Protein AF-A0A443RY50-F1 (afdb_monomer_lite)

Structure (mmCIF, N/CA/C/O backbone):
data_AF-A0A443RY50-F1
#
_entry.id   AF-A0A443RY50-F1
#
loop_
_atom_site.group_PDB
_atom_site.id
_atom_site.type_symbol
_atom_site.label_atom_id
_atom_site.label_alt_id
_atom_site.label_comp_id
_atom_site.label_asym_id
_atom_site.label_entity_id
_atom_site.label_seq_id
_atom_site.pdbx_PDB_ins_code
_atom_site.Cartn_x
_atom_site.Cartn_y
_atom_site.Cartn_z
_atom_site.occupancy
_atom_site.B_iso_or_equiv
_atom_site.auth_seq_id
_atom_site.auth_comp_id
_atom_site.auth_asym_id
_atom_site.auth_atom_id
_atom_site.pdbx_PDB_model_num
ATOM 1 N N . MET A 1 1 ? 7.662 -0.011 8.989 1.00 77.75 1 MET A N 1
ATOM 2 C CA . MET A 1 1 ? 7.193 1.230 8.334 1.00 77.75 1 MET A CA 1
ATOM 3 C C . MET A 1 1 ? 7.977 1.501 7.063 1.00 77.75 1 MET A C 1
ATOM 5 O O . MET A 1 1 ? 7.444 1.199 6.011 1.00 77.75 1 MET A O 1
ATOM 9 N N . PHE A 1 2 ? 9.244 1.923 7.130 1.00 84.25 2 PHE A N 1
ATOM 10 C CA . PHE A 1 2 ? 10.025 2.273 5.931 1.00 84.25 2 PHE A CA 1
ATOM 11 C C . PHE A 1 2 ? 10.058 1.180 4.844 1.00 84.25 2 PHE A C 1
ATOM 13 O O . PHE A 1 2 ? 9.676 1.448 3.710 1.00 84.25 2 PHE A O 1
ATOM 20 N N . GLY A 1 3 ? 10.415 -0.062 5.204 1.00 85.00 3 GLY A N 1
ATOM 21 C CA . GLY A 1 3 ? 10.441 -1.182 4.253 1.00 85.00 3 GLY A CA 1
ATOM 22 C C . GLY A 1 3 ? 9.087 -1.414 3.578 1.00 85.00 3 GLY A C 1
ATOM 23 O O . GLY A 1 3 ? 8.992 -1.359 2.361 1.00 85.00 3 GLY A O 1
ATOM 24 N N . GLY A 1 4 ? 8.014 -1.561 4.364 1.00 84.44 4 GLY A N 1
ATOM 25 C CA . GLY A 1 4 ? 6.673 -1.808 3.824 1.00 84.44 4 GLY A CA 1
ATOM 26 C C . GLY A 1 4 ? 6.145 -0.687 2.917 1.00 84.44 4 GLY A C 1
ATOM 27 O O . GLY A 1 4 ? 5.586 -0.968 1.858 1.00 84.44 4 GLY A O 1
ATOM 28 N N . THR A 1 5 ? 6.379 0.577 3.282 1.00 88.94 5 THR A N 1
ATOM 29 C CA . THR A 1 5 ? 5.917 1.736 2.501 1.00 88.94 5 THR A CA 1
ATOM 30 C C . THR A 1 5 ? 6.637 1.874 1.157 1.00 88.94 5 THR A C 1
ATOM 32 O O . THR A 1 5 ? 6.040 2.379 0.214 1.00 88.94 5 THR A O 1
ATOM 35 N N . ILE A 1 6 ? 7.885 1.406 1.039 1.00 91.75 6 ILE A N 1
ATOM 36 C CA . ILE A 1 6 ? 8.643 1.409 -0.225 1.00 91.75 6 ILE A CA 1
ATOM 37 C C . ILE A 1 6 ? 8.342 0.160 -1.055 1.00 91.75 6 ILE A C 1
ATOM 39 O O . ILE A 1 6 ? 8.203 0.247 -2.274 1.00 91.75 6 ILE A O 1
ATOM 43 N N . THR A 1 7 ? 8.196 -0.999 -0.407 1.00 89.81 7 THR A N 1
ATOM 44 C CA . THR A 1 7 ? 7.886 -2.262 -1.088 1.00 89.81 7 THR A CA 1
ATOM 45 C C . THR A 1 7 ? 6.554 -2.197 -1.832 1.00 89.81 7 THR A C 1
ATOM 47 O O . THR A 1 7 ? 6.455 -2.751 -2.921 1.00 89.81 7 THR A O 1
ATOM 50 N N . TYR A 1 8 ? 5.548 -1.499 -1.298 1.00 90.69 8 TYR A N 1
ATOM 51 C CA . TYR A 1 8 ? 4.235 -1.380 -1.938 1.00 90.69 8 TYR A CA 1
ATOM 52 C C . TYR A 1 8 ? 4.293 -0.754 -3.353 1.00 90.69 8 TYR A C 1
ATOM 54 O O . TYR A 1 8 ? 3.940 -1.444 -4.313 1.00 90.69 8 TYR A O 1
ATOM 62 N N . PRO A 1 9 ? 4.751 0.505 -3.543 1.00 90.00 9 PRO A N 1
ATOM 63 C CA . PRO A 1 9 ? 4.856 1.110 -4.871 1.00 90.00 9 PRO A CA 1
ATOM 64 C C . PRO A 1 9 ? 5.899 0.411 -5.749 1.00 90.00 9 PRO A C 1
ATOM 66 O O . PRO A 1 9 ? 5.714 0.353 -6.961 1.00 90.00 9 PRO A O 1
ATOM 69 N N . TYR A 1 10 ? 6.955 -0.168 -5.165 1.00 89.94 10 TYR A N 1
ATOM 70 C CA . TYR A 1 10 ? 7.928 -0.966 -5.913 1.00 89.94 10 TYR A CA 1
ATOM 71 C C . TYR A 1 10 ? 7.263 -2.186 -6.566 1.00 89.94 10 TYR A C 1
ATOM 73 O O . TYR A 1 10 ? 7.352 -2.362 -7.782 1.00 89.94 10 TYR A O 1
ATOM 81 N N . LEU A 1 11 ? 6.522 -2.977 -5.786 1.00 89.06 11 LEU A N 1
ATOM 82 C CA . LEU A 1 11 ? 5.844 -4.164 -6.294 1.00 89.06 11 LEU A CA 1
ATOM 83 C C . LEU A 1 11 ? 4.749 -3.806 -7.310 1.00 89.06 11 LEU A C 1
ATOM 85 O O . LEU A 1 11 ? 4.604 -4.477 -8.331 1.00 89.06 11 LEU A O 1
ATOM 89 N N . LEU A 1 12 ? 4.024 -2.710 -7.072 1.00 88.19 12 LEU A N 1
ATOM 90 C CA . LEU A 1 12 ? 3.007 -2.221 -8.000 1.00 88.19 12 LEU A CA 1
ATOM 91 C C . LEU A 1 12 ? 3.615 -1.743 -9.330 1.00 88.19 12 LEU A C 1
ATOM 93 O O . LEU A 1 12 ? 3.095 -2.070 -10.395 1.00 88.19 12 LEU A O 1
ATOM 97 N N . SER A 1 13 ? 4.744 -1.027 -9.282 1.00 87.31 13 SER A N 1
ATOM 98 C CA . SER A 1 13 ? 5.420 -0.504 -10.478 1.00 87.31 13 SER A CA 1
ATOM 99 C C . SER A 1 13 ? 5.867 -1.611 -11.440 1.00 87.31 13 SER A C 1
ATOM 101 O O . SER A 1 13 ? 5.700 -1.470 -12.651 1.00 87.31 13 SER A O 1
ATOM 103 N N . SER A 1 14 ? 6.314 -2.755 -10.904 1.00 82.81 14 SER A N 1
ATOM 104 C CA . SER A 1 14 ? 6.711 -3.926 -11.697 1.00 82.81 14 SER A CA 1
ATOM 105 C C . SER A 1 14 ? 5.549 -4.516 -12.512 1.00 82.81 14 SER A C 1
ATOM 107 O O . SER A 1 14 ? 5.752 -5.016 -13.616 1.00 82.81 14 SER A O 1
ATOM 109 N N . LYS A 1 15 ? 4.311 -4.408 -12.015 1.00 83.81 15 LYS A N 1
ATOM 110 C CA . LYS A 1 15 ? 3.105 -4.923 -12.690 1.00 83.81 15 LYS A CA 1
ATOM 111 C C . LYS A 1 15 ? 2.420 -3.894 -13.592 1.00 83.81 15 LYS A C 1
ATOM 113 O O . LYS A 1 15 ? 1.572 -4.257 -14.402 1.00 83.81 15 LYS A O 1
ATOM 118 N N . MET A 1 16 ? 2.792 -2.620 -13.485 1.00 80.50 16 MET A N 1
ATOM 119 C CA . MET A 1 16 ? 2.267 -1.525 -14.310 1.00 80.50 16 MET A CA 1
ATOM 120 C C . MET A 1 16 ? 3.126 -1.212 -15.545 1.00 80.50 16 MET A C 1
ATOM 122 O O . MET A 1 16 ? 2.866 -0.225 -16.223 1.00 80.50 16 MET A O 1
ATOM 126 N N . CYS A 1 17 ? 4.106 -2.064 -15.859 1.00 78.88 17 CYS A N 1
ATOM 127 C CA . CYS A 1 17 ? 5.063 -1.900 -16.962 1.00 78.88 17 C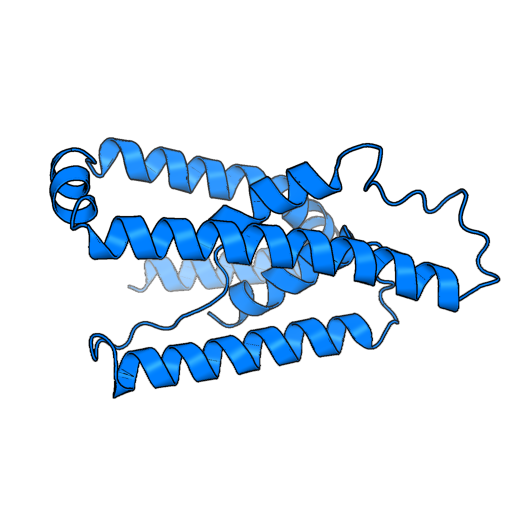YS A CA 1
ATOM 128 C C . CYS A 1 17 ? 5.934 -0.638 -16.857 1.00 78.88 17 CYS A C 1
ATOM 130 O O . CYS A 1 17 ? 6.356 -0.097 -17.875 1.00 78.88 17 CYS A O 1
ATOM 132 N N . ILE A 1 18 ? 6.208 -0.160 -15.641 1.00 80.81 18 ILE A N 1
ATOM 133 C CA . ILE A 1 18 ? 7.146 0.947 -15.446 1.00 80.81 18 ILE A CA 1
ATOM 134 C C . ILE A 1 18 ? 8.563 0.376 -15.533 1.00 80.81 18 ILE A C 1
ATOM 136 O O . ILE A 1 18 ? 8.923 -0.526 -14.774 1.00 80.81 18 ILE A O 1
ATOM 140 N N . THR A 1 19 ? 9.358 0.886 -16.469 1.00 74.81 19 THR A N 1
ATOM 141 C CA . THR A 1 19 ? 10.748 0.468 -16.677 1.00 74.81 19 THR A CA 1
ATOM 142 C C . THR A 1 19 ? 11.611 0.842 -15.469 1.00 74.81 19 THR A C 1
ATOM 144 O O . THR A 1 19 ? 11.385 1.868 -14.829 1.00 74.81 19 THR A O 1
ATOM 147 N N . GLU A 1 20 ? 12.629 0.036 -15.148 1.00 69.88 20 GLU A N 1
ATOM 148 C CA . GLU A 1 20 ? 13.489 0.271 -13.972 1.00 69.88 20 GLU A CA 1
ATOM 149 C C . GLU A 1 20 ? 14.248 1.609 -14.010 1.00 69.88 20 GLU A C 1
ATOM 151 O O . GLU A 1 20 ? 14.557 2.165 -12.953 1.00 69.88 20 GLU A O 1
ATOM 156 N N . GLU A 1 21 ? 14.516 2.115 -15.215 1.00 72.38 21 GLU A N 1
ATOM 157 C CA . GLU A 1 21 ? 15.233 3.367 -15.478 1.00 72.38 21 GLU A CA 1
ATOM 158 C C . GLU A 1 21 ? 14.315 4.601 -15.489 1.00 72.38 21 GLU A C 1
ATOM 160 O O . GLU A 1 21 ? 14.800 5.731 -15.536 1.00 72.38 21 GLU A O 1
ATOM 165 N N . ASP A 1 22 ? 12.992 4.412 -15.429 1.00 78.69 22 ASP A N 1
ATOM 166 C CA . ASP A 1 22 ? 12.044 5.519 -15.508 1.00 78.69 22 ASP A CA 1
ATOM 167 C C . ASP A 1 22 ? 12.007 6.301 -14.174 1.00 78.69 22 ASP A C 1
ATOM 169 O O . ASP A 1 22 ? 11.750 5.714 -13.108 1.00 78.69 22 ASP A O 1
ATOM 173 N N . PRO A 1 23 ? 12.208 7.637 -14.186 1.00 83.62 23 PRO A N 1
ATOM 174 C CA . PRO A 1 23 ? 12.074 8.466 -12.987 1.00 83.62 23 PRO A CA 1
ATOM 175 C C . PRO A 1 23 ? 10.684 8.371 -12.326 1.00 83.62 23 PRO A C 1
ATOM 177 O O . PRO A 1 23 ? 10.558 8.663 -11.132 1.00 83.62 23 PRO A O 1
ATOM 180 N N . ALA A 1 24 ? 9.647 7.916 -13.042 1.00 84.44 24 ALA A N 1
ATOM 181 C CA . ALA A 1 24 ? 8.296 7.707 -12.519 1.00 84.44 24 ALA A CA 1
ATOM 182 C C . ALA A 1 24 ? 8.257 6.822 -11.260 1.00 84.44 24 ALA A C 1
ATOM 184 O O . ALA A 1 24 ? 7.521 7.125 -10.316 1.00 84.44 24 ALA A O 1
ATOM 185 N N . ARG A 1 25 ? 9.089 5.771 -11.181 1.00 85.25 25 ARG A N 1
ATOM 186 C CA . ARG A 1 25 ? 9.140 4.890 -9.998 1.00 85.25 25 ARG A CA 1
ATOM 187 C C . ARG A 1 25 ? 9.587 5.648 -8.746 1.00 85.25 25 ARG A C 1
ATOM 189 O O . ARG A 1 25 ? 9.015 5.465 -7.669 1.00 85.25 25 ARG A O 1
ATOM 196 N N . GLY A 1 26 ? 10.574 6.532 -8.894 1.00 89.19 26 GLY A N 1
ATOM 197 C CA . GLY A 1 26 ? 11.063 7.389 -7.814 1.00 89.19 26 GLY A CA 1
ATOM 198 C C . GLY A 1 26 ? 9.992 8.361 -7.322 1.00 89.19 26 GLY A C 1
ATOM 199 O O . GLY A 1 26 ? 9.792 8.497 -6.114 1.00 89.19 26 GLY A O 1
ATOM 200 N N . TYR A 1 27 ? 9.236 8.966 -8.245 1.00 90.38 27 TYR A N 1
ATOM 201 C CA . TYR A 1 27 ? 8.112 9.835 -7.894 1.00 90.38 27 TYR A CA 1
ATOM 202 C C . TYR A 1 27 ? 7.006 9.089 -7.133 1.00 90.38 27 TYR A C 1
ATOM 204 O O . TYR A 1 27 ? 6.489 9.622 -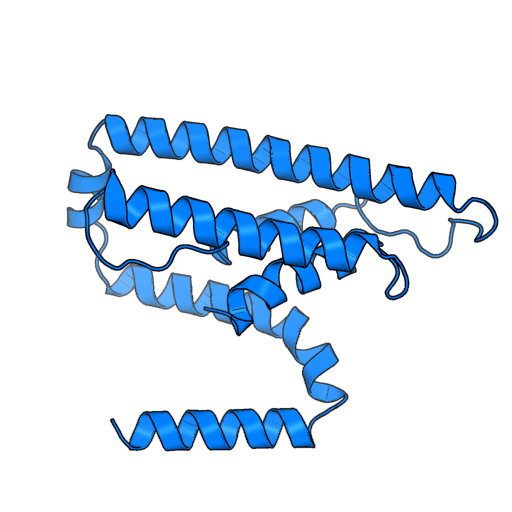6.151 1.00 90.38 27 TYR A O 1
ATOM 212 N N . LEU A 1 28 ? 6.671 7.848 -7.506 1.00 89.94 28 LEU A N 1
ATOM 213 C CA . LEU A 1 28 ? 5.678 7.036 -6.782 1.00 89.94 28 LEU A CA 1
ATOM 214 C C . LEU A 1 28 ? 6.118 6.710 -5.348 1.00 89.94 28 LEU A C 1
ATOM 216 O O . LEU A 1 28 ? 5.325 6.812 -4.410 1.00 89.94 28 LEU A O 1
ATOM 220 N N . ILE A 1 29 ? 7.391 6.360 -5.151 1.00 91.88 29 ILE A N 1
ATOM 221 C CA . ILE A 1 29 ? 7.938 6.094 -3.813 1.00 91.88 29 ILE A CA 1
ATOM 222 C C . ILE A 1 29 ? 7.930 7.377 -2.969 1.00 91.88 29 ILE A C 1
ATOM 224 O O . ILE A 1 29 ? 7.447 7.369 -1.835 1.00 91.88 29 ILE A O 1
ATOM 228 N N . ALA A 1 30 ? 8.414 8.490 -3.529 1.00 92.94 30 ALA A N 1
ATOM 229 C CA . ALA A 1 30 ? 8.478 9.774 -2.837 1.00 92.94 30 ALA A CA 1
ATOM 230 C C . ALA A 1 30 ? 7.086 10.289 -2.443 1.00 92.94 30 ALA A C 1
ATOM 232 O O . ALA A 1 30 ? 6.878 10.700 -1.302 1.00 92.94 30 ALA A O 1
ATOM 233 N N . THR A 1 31 ? 6.112 10.214 -3.353 1.00 93.00 31 THR A N 1
ATOM 234 C CA . THR A 1 31 ? 4.724 10.628 -3.085 1.00 93.00 31 THR A CA 1
ATOM 235 C C . THR A 1 31 ? 4.049 9.743 -2.043 1.00 93.00 31 THR A C 1
ATOM 237 O O . THR A 1 31 ? 3.366 10.267 -1.166 1.00 93.00 31 THR A O 1
ATOM 240 N N . THR A 1 32 ? 4.287 8.427 -2.065 1.00 92.75 32 THR A N 1
ATOM 241 C CA . THR A 1 32 ? 3.750 7.502 -1.054 1.00 92.75 32 THR A CA 1
ATOM 242 C C . THR A 1 32 ? 4.305 7.817 0.338 1.00 92.75 32 THR A C 1
ATOM 244 O O . THR A 1 32 ? 3.541 7.891 1.300 1.00 92.75 32 THR A O 1
ATOM 247 N N . LEU A 1 33 ? 5.617 8.059 0.456 1.00 92.88 33 LEU A N 1
ATOM 248 C CA . LEU A 1 33 ? 6.252 8.450 1.721 1.00 92.88 33 LEU A CA 1
ATOM 249 C C . LEU A 1 33 ? 5.751 9.811 2.216 1.00 92.88 33 LEU A C 1
ATOM 251 O O . LEU A 1 33 ? 5.435 9.963 3.395 1.00 92.88 33 LEU A O 1
ATOM 255 N N . PHE A 1 34 ? 5.642 10.787 1.316 1.00 94.06 34 PHE A N 1
ATOM 256 C CA . PHE A 1 34 ? 5.153 12.121 1.644 1.00 94.06 34 PHE A CA 1
ATOM 257 C C . PHE A 1 34 ? 3.693 12.094 2.116 1.00 94.06 34 PHE A C 1
ATOM 259 O O . PHE A 1 34 ? 3.367 12.657 3.160 1.00 94.06 34 PHE A O 1
ATOM 266 N N . CYS A 1 35 ? 2.826 11.372 1.401 1.00 93.31 35 CYS A N 1
ATOM 267 C CA . CYS A 1 35 ? 1.422 11.207 1.764 1.00 93.31 35 CYS A CA 1
ATOM 268 C C . CYS A 1 35 ? 1.270 10.478 3.109 1.00 93.31 35 CYS A C 1
ATOM 270 O O . CYS A 1 35 ? 0.558 10.967 3.978 1.00 93.31 35 CYS A O 1
ATOM 272 N N . SER A 1 36 ? 2.009 9.385 3.330 1.00 92.62 36 SER A N 1
ATOM 273 C CA . SER A 1 36 ? 2.059 8.656 4.610 1.00 92.62 36 SER A CA 1
ATOM 274 C C . SER A 1 36 ? 2.498 9.545 5.786 1.00 92.62 36 SER A C 1
ATOM 276 O O . SER A 1 36 ? 1.943 9.450 6.885 1.00 92.62 36 SER A O 1
ATOM 278 N N . GLY A 1 37 ? 3.452 10.453 5.560 1.00 92.38 37 GLY A N 1
ATOM 279 C CA . GLY A 1 37 ? 3.865 11.448 6.550 1.00 92.38 37 GLY A CA 1
ATOM 280 C C . GLY A 1 37 ? 2.753 12.446 6.878 1.00 92.38 37 GLY A C 1
ATOM 281 O O . GLY A 1 37 ? 2.465 12.678 8.053 1.00 92.38 37 GLY A O 1
ATOM 282 N N . ILE A 1 38 ? 2.083 12.988 5.855 1.00 94.12 38 ILE A N 1
ATOM 283 C CA . ILE A 1 38 ? 0.957 13.916 6.028 1.00 94.12 38 ILE A CA 1
ATOM 284 C C . ILE A 1 38 ? -0.200 13.240 6.763 1.00 94.12 38 ILE A C 1
ATOM 286 O O . ILE A 1 38 ? -0.731 13.811 7.714 1.00 94.12 38 ILE A O 1
ATOM 290 N N . THR A 1 39 ? -0.591 12.028 6.369 1.00 91.81 39 THR A N 1
ATOM 291 C CA . THR A 1 39 ? -1.717 11.338 7.005 1.00 91.81 39 THR A CA 1
ATOM 292 C C . THR A 1 39 ? -1.405 10.973 8.451 1.00 91.81 39 THR A C 1
ATOM 294 O O . THR A 1 39 ? -2.246 11.176 9.322 1.00 91.81 39 THR A O 1
ATOM 297 N N . THR A 1 40 ? -0.175 10.550 8.752 1.00 93.19 40 THR A N 1
ATOM 298 C CA . THR A 1 40 ? 0.277 10.325 10.135 1.00 93.19 40 THR A CA 1
ATOM 299 C C . THR A 1 40 ? 0.267 11.624 10.948 1.00 93.19 40 THR A C 1
ATOM 301 O O . THR A 1 40 ? -0.183 11.640 12.097 1.00 93.19 40 THR A O 1
ATOM 304 N N . PHE A 1 41 ? 0.706 12.741 10.361 1.00 92.81 41 PHE A N 1
ATOM 305 C CA . PHE A 1 41 ? 0.656 14.051 11.010 1.00 92.81 41 PHE A CA 1
ATOM 306 C C . PHE A 1 41 ? -0.786 14.482 11.312 1.00 92.81 41 PHE A C 1
ATOM 308 O O . PHE A 1 41 ? -1.093 14.885 12.432 1.00 92.81 41 PHE A O 1
ATOM 315 N N . ILE A 1 42 ? -1.704 14.330 10.356 1.00 92.56 42 ILE A N 1
ATOM 316 C CA . ILE A 1 42 ? -3.132 14.624 10.549 1.00 92.56 42 ILE A CA 1
ATOM 317 C C . ILE A 1 42 ? -3.742 13.693 11.612 1.00 92.56 42 ILE A C 1
ATOM 319 O O . ILE A 1 42 ? -4.459 14.156 12.500 1.00 92.56 42 ILE A O 1
ATOM 323 N N . GLN A 1 43 ? -3.415 12.398 11.584 1.00 91.25 43 GLN A N 1
ATOM 324 C CA . GLN A 1 43 ? -3.920 11.398 12.530 1.00 91.25 43 GLN A CA 1
ATOM 325 C C . GLN A 1 43 ? -3.498 11.694 13.976 1.00 91.25 43 GLN A C 1
ATOM 327 O O . GLN A 1 43 ? -4.278 11.494 14.912 1.00 91.25 43 GLN A O 1
ATOM 332 N N . THR A 1 44 ? -2.270 12.178 14.159 1.00 92.06 44 THR A N 1
ATOM 333 C CA . THR A 1 44 ? -1.710 12.513 15.476 1.00 92.06 44 THR A CA 1
ATOM 334 C C . THR A 1 44 ? -2.163 13.882 15.990 1.00 92.06 44 THR A C 1
ATOM 336 O O . THR A 1 44 ? -2.281 14.052 17.202 1.00 92.06 44 THR A O 1
ATOM 339 N N . THR A 1 45 ? -2.472 14.839 15.107 1.00 91.06 45 THR A N 1
ATOM 340 C CA . THR A 1 45 ? -2.916 16.196 15.486 1.00 91.06 45 THR A CA 1
ATOM 341 C C . THR A 1 45 ? -4.438 16.320 15.643 1.00 91.06 45 THR A C 1
ATOM 343 O O . THR A 1 45 ? -4.917 16.702 16.715 1.00 91.06 45 THR A O 1
ATOM 346 N N . PHE A 1 46 ? -5.199 15.984 14.597 1.00 89.94 46 PHE A N 1
ATOM 347 C CA . PHE A 1 46 ? -6.662 16.132 14.528 1.00 89.94 46 PHE A CA 1
ATOM 348 C C . PHE A 1 46 ? -7.429 14.817 14.694 1.00 89.94 46 PHE A C 1
ATOM 350 O O . PHE A 1 46 ? -8.616 14.847 15.009 1.00 89.94 46 PHE A O 1
ATOM 357 N N . GLY A 1 47 ? -6.776 13.678 14.463 1.00 87.75 47 GLY A N 1
ATOM 358 C CA . GLY A 1 47 ? -7.387 12.358 14.594 1.00 87.75 47 GLY A CA 1
ATOM 359 C C . GLY A 1 47 ? -7.496 11.883 16.044 1.00 87.75 47 GLY A C 1
ATOM 360 O O . GLY A 1 47 ? -7.727 12.646 16.980 1.00 87.75 47 GLY A O 1
ATOM 361 N N . VAL A 1 48 ? -7.289 10.583 16.248 1.00 83.94 48 VAL A N 1
ATOM 362 C CA . VAL A 1 48 ? -7.469 9.922 17.555 1.00 83.94 48 VAL A CA 1
ATOM 363 C C . VAL A 1 48 ? -6.330 10.259 18.540 1.00 83.94 48 VAL A C 1
ATOM 365 O O . VAL A 1 48 ? -6.330 9.782 19.668 1.00 83.94 48 VAL A O 1
ATOM 368 N N . ARG A 1 49 ? -5.341 11.076 18.133 1.00 86.44 49 ARG A N 1
ATOM 369 C CA . ARG A 1 49 ? -4.158 11.471 18.931 1.00 86.44 49 ARG A CA 1
ATOM 370 C C . ARG A 1 49 ? -3.327 10.299 19.462 1.00 86.44 49 ARG A C 1
ATOM 372 O O . ARG A 1 49 ? -2.489 10.476 20.343 1.00 86.44 49 ARG A O 1
ATOM 379 N N . LEU A 1 50 ? -3.531 9.104 18.912 1.00 86.56 50 LEU A N 1
ATOM 380 C CA . LEU A 1 50 ? -2.682 7.950 19.169 1.00 86.56 50 LEU A CA 1
ATOM 381 C C . LEU A 1 50 ? -1.496 7.965 18.194 1.00 86.56 50 LEU A C 1
ATOM 383 O O . LEU A 1 50 ? -1.684 8.297 17.019 1.00 86.56 50 LEU A O 1
ATOM 387 N N . PRO A 1 51 ? -0.290 7.573 18.645 1.00 82.06 51 PRO A N 1
ATOM 388 C CA . PRO A 1 51 ? 0.899 7.477 17.804 1.00 82.06 51 PRO A CA 1
ATOM 389 C C . PRO A 1 51 ? 0.810 6.249 16.881 1.00 82.06 51 PRO A C 1
ATOM 391 O O . PRO A 1 51 ? 1.483 5.242 17.084 1.00 82.06 51 PRO A O 1
ATOM 394 N N . ILE A 1 52 ? -0.058 6.321 15.870 1.00 88.56 52 ILE A N 1
ATOM 395 C CA . ILE A 1 52 ? -0.236 5.286 14.847 1.00 88.56 52 ILE A CA 1
ATOM 396 C C . ILE A 1 52 ? 0.444 5.765 13.572 1.00 88.56 52 ILE A C 1
ATOM 398 O O . ILE A 1 52 ? 0.030 6.760 12.980 1.00 88.56 52 ILE A O 1
ATOM 402 N N . ILE A 1 53 ? 1.475 5.042 13.140 1.00 87.31 53 ILE A N 1
ATOM 403 C CA . ILE A 1 53 ? 2.162 5.339 11.885 1.00 87.31 53 ILE A CA 1
ATOM 404 C C . ILE A 1 53 ? 1.323 4.776 10.738 1.00 87.31 53 ILE A C 1
ATOM 406 O O . ILE A 1 53 ? 1.111 3.564 10.661 1.00 87.31 53 ILE A O 1
ATOM 410 N N . GLN A 1 54 ? 0.831 5.655 9.867 1.00 90.00 54 GLN A N 1
ATOM 411 C CA . GLN A 1 54 ? 0.018 5.269 8.720 1.00 90.00 54 GLN A CA 1
ATOM 412 C C . GLN A 1 54 ? 0.883 4.995 7.496 1.00 90.00 54 GLN A C 1
ATOM 414 O O . GLN A 1 54 ? 1.887 5.660 7.261 1.00 90.00 54 GLN A O 1
ATOM 419 N N . GLY A 1 55 ? 0.466 4.032 6.683 1.00 90.19 55 GLY A N 1
ATOM 420 C CA . GLY A 1 55 ? 1.121 3.670 5.433 1.00 90.19 55 GLY A CA 1
ATOM 421 C C . GLY A 1 55 ? 0.162 2.919 4.510 1.00 90.19 55 GLY A C 1
ATOM 422 O O . GLY A 1 55 ? -0.986 2.675 4.889 1.00 90.19 55 GLY A O 1
ATOM 423 N N . PRO A 1 56 ? 0.609 2.555 3.300 1.00 90.88 56 PRO A N 1
ATOM 424 C CA . PRO A 1 56 ? -0.203 1.788 2.366 1.00 90.88 56 PRO A CA 1
ATOM 425 C C . PRO A 1 56 ? -0.523 0.395 2.930 1.00 90.88 56 PRO A C 1
ATOM 427 O O . PRO A 1 56 ? 0.324 -0.248 3.553 1.00 90.88 56 PRO A O 1
ATOM 430 N N .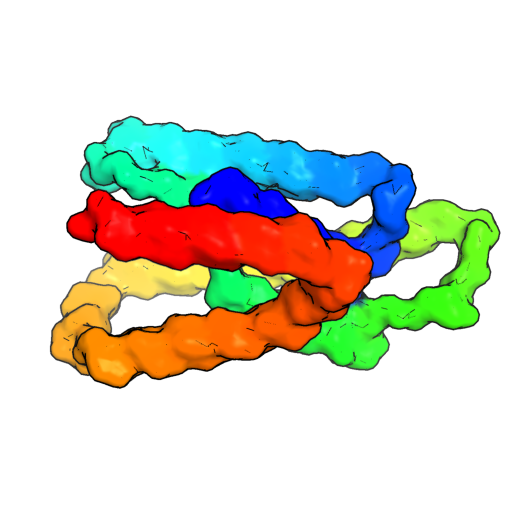 SER A 1 57 ? -1.751 -0.080 2.706 1.00 90.81 57 SER A N 1
ATOM 431 C CA . SER A 1 57 ? -2.218 -1.376 3.209 1.00 90.81 57 SER A CA 1
ATOM 432 C C . SER A 1 57 ? -1.996 -2.490 2.189 1.00 90.81 57 SER A C 1
ATOM 434 O O . SER A 1 57 ? -2.575 -2.476 1.103 1.00 90.81 57 SER A O 1
ATOM 436 N N . PHE A 1 58 ? -1.231 -3.516 2.569 1.00 89.25 58 PHE A N 1
ATOM 437 C CA . PHE A 1 58 ? -1.016 -4.711 1.742 1.00 89.25 58 PHE A CA 1
ATOM 438 C C . PHE A 1 58 ? -2.297 -5.510 1.462 1.00 89.25 58 PHE A C 1
ATOM 440 O O . PHE A 1 58 ? -2.331 -6.273 0.500 1.00 89.25 58 PHE A O 1
ATOM 447 N N . ALA A 1 59 ? -3.366 -5.306 2.239 1.00 89.94 59 ALA A N 1
ATOM 448 C CA . ALA A 1 59 ? -4.655 -5.947 1.985 1.00 89.94 59 ALA A CA 1
ATOM 449 C C . ALA A 1 59 ? -5.271 -5.511 0.644 1.00 89.94 59 ALA A C 1
ATOM 451 O O . ALA A 1 59 ? -5.905 -6.322 -0.024 1.00 89.94 59 ALA A O 1
ATOM 452 N N . PHE A 1 60 ? -5.036 -4.264 0.213 1.00 89.94 60 PHE A N 1
ATOM 453 C CA . PHE A 1 60 ? -5.482 -3.767 -1.094 1.00 89.94 60 PHE A CA 1
ATOM 454 C C . PHE A 1 60 ? -4.506 -4.093 -2.229 1.00 89.94 60 PHE A C 1
ATOM 456 O O . PHE A 1 60 ? -4.859 -3.976 -3.404 1.00 89.94 60 PHE A O 1
ATOM 463 N N . LEU A 1 61 ? -3.295 -4.553 -1.908 1.00 90.50 61 LEU A N 1
ATOM 464 C CA . LEU A 1 61 ? -2.311 -4.909 -2.922 1.00 90.50 61 LEU A CA 1
ATOM 465 C C . LEU A 1 61 ? -2.750 -6.153 -3.700 1.00 90.50 61 LEU A C 1
ATOM 467 O O . LEU A 1 61 ? -2.721 -6.140 -4.922 1.00 90.50 61 LEU A O 1
ATOM 471 N N . ILE A 1 62 ? -3.221 -7.196 -3.012 1.00 89.88 62 ILE A N 1
ATOM 472 C CA . ILE A 1 62 ? -3.686 -8.447 -3.636 1.00 89.88 62 ILE A CA 1
ATOM 473 C C . ILE A 1 62 ? -4.810 -8.211 -4.660 1.00 89.88 62 ILE A C 1
ATOM 475 O O . ILE A 1 62 ? -4.651 -8.641 -5.805 1.00 89.88 62 ILE A O 1
ATOM 479 N N . PRO A 1 63 ? -5.925 -7.524 -4.326 1.00 89.62 63 PRO A N 1
ATOM 480 C CA . PRO A 1 63 ? -6.968 -7.256 -5.309 1.00 89.62 63 PRO A CA 1
ATOM 481 C C . PRO A 1 63 ? -6.451 -6.385 -6.461 1.00 89.62 63 PRO A C 1
ATOM 483 O O . PRO A 1 63 ? -6.785 -6.653 -7.613 1.00 89.62 63 PRO A O 1
ATOM 486 N N . THR A 1 64 ? -5.558 -5.428 -6.197 1.00 90.62 64 THR A N 1
ATOM 487 C CA . THR A 1 64 ? -4.927 -4.624 -7.257 1.00 90.62 64 THR A CA 1
ATOM 488 C C . THR A 1 64 ? -4.073 -5.483 -8.198 1.00 90.62 64 THR A C 1
ATOM 490 O O . THR A 1 64 ? -4.166 -5.348 -9.415 1.00 90.62 64 THR A O 1
ATOM 493 N N . LEU A 1 65 ? -3.278 -6.414 -7.663 1.00 89.38 65 LEU A N 1
ATOM 494 C CA . LEU A 1 65 ? -2.514 -7.371 -8.467 1.00 89.38 65 LEU A CA 1
ATOM 495 C C . LEU A 1 65 ? -3.432 -8.270 -9.296 1.00 89.38 65 LEU A C 1
ATOM 497 O O . LEU A 1 65 ? -3.131 -8.557 -10.451 1.00 89.38 65 LEU A O 1
ATOM 501 N N . SER A 1 66 ? -4.556 -8.709 -8.726 1.00 89.56 66 SER A N 1
ATOM 502 C CA . SER A 1 66 ? -5.532 -9.516 -9.458 1.00 89.56 66 SER A CA 1
ATOM 503 C C . SER A 1 66 ? -6.168 -8.739 -10.616 1.00 89.56 66 SER A C 1
ATOM 505 O O . SER A 1 66 ? -6.297 -9.292 -11.704 1.00 89.56 66 SER A O 1
ATOM 507 N N . LEU A 1 67 ? -6.452 -7.445 -10.423 1.00 89.81 67 LEU A N 1
ATOM 508 C CA . LEU A 1 67 ? -6.959 -6.551 -11.464 1.00 89.81 67 LEU A CA 1
ATOM 509 C C . LEU A 1 67 ? -5.940 -6.373 -12.599 1.00 89.81 67 LEU A C 1
ATOM 511 O O . LEU A 1 67 ? -6.293 -6.485 -13.768 1.00 89.81 67 LEU A O 1
ATOM 515 N N . LEU A 1 68 ? -4.665 -6.161 -12.264 1.00 87.19 68 LEU A N 1
ATOM 516 C CA . LEU A 1 68 ? -3.587 -5.983 -13.246 1.00 87.19 68 LEU A CA 1
ATOM 517 C C . LEU A 1 68 ? -3.204 -7.275 -13.987 1.00 87.19 68 LEU A C 1
ATOM 519 O O . LEU A 1 68 ? -2.558 -7.219 -15.031 1.00 87.19 68 LEU A O 1
ATOM 523 N N . ASN A 1 69 ? -3.598 -8.440 -13.470 1.00 86.19 69 ASN A N 1
ATOM 524 C CA . ASN A 1 69 ? -3.385 -9.729 -14.128 1.00 86.19 69 ASN A CA 1
ATOM 525 C C . ASN A 1 69 ? -4.469 -10.075 -15.166 1.00 86.19 69 ASN A C 1
ATOM 527 O O . ASN A 1 69 ? -4.327 -11.084 -15.863 1.00 86.19 69 ASN A O 1
ATOM 531 N N . LEU A 1 70 ? -5.537 -9.276 -15.300 1.00 86.44 70 LEU A N 1
ATOM 532 C CA . LEU A 1 70 ? -6.521 -9.470 -16.368 1.00 86.44 70 LEU A CA 1
ATOM 533 C C . LEU A 1 70 ? -5.873 -9.270 -17.750 1.00 86.44 70 LEU A C 1
ATOM 535 O O . LEU A 1 70 ? -4.993 -8.423 -17.895 1.00 86.44 70 LEU A O 1
ATOM 539 N N . PRO A 1 71 ? -6.323 -9.999 -18.789 1.00 77.69 71 PRO A N 1
ATOM 540 C CA . PRO A 1 71 ? -5.728 -9.932 -20.127 1.00 77.69 71 PRO A CA 1
ATOM 541 C C . PRO A 1 71 ? -5.780 -8.528 -20.747 1.00 77.69 71 PRO A C 1
ATOM 543 O O . PRO A 1 71 ? -4.886 -8.176 -21.505 1.00 77.69 71 PRO A O 1
ATOM 546 N N . GLU A 1 72 ? -6.775 -7.717 -20.383 1.00 75.44 72 GLU A N 1
ATOM 547 C CA . GLU A 1 72 ? -6.914 -6.317 -20.811 1.00 75.44 72 GLU A CA 1
ATOM 548 C C . GLU A 1 72 ? -5.847 -5.393 -20.196 1.00 75.44 72 GLU A C 1
ATOM 550 O O . GLU A 1 72 ? -5.401 -4.434 -20.821 1.00 75.44 72 GLU A O 1
ATOM 555 N N . TRP A 1 73 ? -5.390 -5.713 -18.982 1.00 73.06 73 TRP A N 1
ATOM 556 C CA . TRP A 1 73 ? -4.449 -4.903 -18.204 1.00 73.06 73 TRP A CA 1
ATOM 557 C C . TRP A 1 73 ? -3.059 -5.528 -18.103 1.00 73.06 73 TRP A C 1
ATOM 559 O O . TRP A 1 73 ? -2.182 -4.969 -17.446 1.00 73.06 73 TRP A O 1
ATOM 569 N N . LYS A 1 74 ? -2.823 -6.670 -18.754 1.00 73.62 74 LYS A N 1
ATOM 570 C CA . LYS A 1 74 ? -1.530 -7.348 -18.728 1.00 73.62 74 LYS A CA 1
ATOM 571 C C . LYS A 1 74 ? -0.490 -6.527 -19.491 1.00 73.62 74 LYS A C 1
ATOM 573 O O . LYS A 1 74 ? -0.774 -5.899 -20.508 1.00 73.62 74 LYS A O 1
ATOM 578 N N . CYS A 1 75 ? 0.739 -6.484 -18.984 1.00 70.94 75 CYS A N 1
ATOM 579 C CA . CYS A 1 75 ? 1.868 -5.952 -19.745 1.00 70.94 75 CYS A CA 1
ATOM 580 C C . CYS A 1 75 ? 2.199 -6.908 -20.892 1.00 70.94 75 CYS A C 1
ATOM 582 O O . CYS A 1 75 ? 2.785 -7.962 -20.644 1.00 70.94 75 CYS A O 1
ATOM 584 N N . ASP A 1 76 ? 1.847 -6.554 -22.126 1.00 63.84 76 ASP A N 1
ATOM 585 C CA . ASP A 1 76 ? 2.374 -7.244 -23.300 1.00 63.84 76 ASP A CA 1
ATOM 586 C C . ASP A 1 76 ? 3.657 -6.542 -23.759 1.00 63.84 76 ASP A C 1
ATOM 588 O O . ASP A 1 76 ? 3.654 -5.655 -24.609 1.00 63.84 76 ASP A O 1
ATOM 592 N N . LEU A 1 77 ? 4.771 -6.900 -23.116 1.00 60.03 77 LEU A N 1
ATOM 593 C CA . LEU A 1 77 ? 6.098 -6.358 -23.430 1.00 60.03 77 LEU A CA 1
ATOM 594 C C . LEU A 1 77 ? 6.582 -6.763 -24.834 1.00 60.03 77 LEU A C 1
ATOM 596 O O . LEU A 1 77 ? 7.559 -6.201 -25.315 1.00 60.03 77 LEU A O 1
ATOM 600 N N . GLN A 1 78 ? 5.926 -7.733 -25.480 1.00 53.28 78 GLN A N 1
ATOM 601 C CA . GLN A 1 78 ? 6.374 -8.316 -26.744 1.00 53.28 78 GLN A CA 1
ATOM 602 C C . GLN A 1 78 ? 5.775 -7.624 -27.982 1.00 53.28 78 GLN A C 1
ATOM 604 O O . GLN A 1 78 ? 6.397 -7.653 -29.040 1.00 53.28 78 GLN A O 1
ATOM 609 N N . ASN A 1 79 ? 4.613 -6.971 -27.851 1.00 51.84 79 ASN A N 1
ATOM 610 C CA . ASN A 1 79 ? 3.950 -6.234 -28.940 1.00 51.84 79 ASN A CA 1
ATOM 611 C C . ASN A 1 79 ? 4.199 -4.716 -28.920 1.00 51.84 79 ASN A C 1
ATOM 613 O O . ASN A 1 79 ? 3.872 -4.028 -29.886 1.00 51.84 79 ASN A O 1
ATOM 617 N N . MET A 1 80 ? 4.771 -4.184 -27.840 1.00 55.09 80 MET A N 1
ATOM 618 C CA . MET A 1 80 ? 5.120 -2.768 -27.738 1.00 55.09 80 MET A CA 1
ATOM 619 C C . MET A 1 80 ? 6.493 -2.560 -28.386 1.00 55.09 80 MET A C 1
ATOM 621 O O . MET A 1 80 ? 7.524 -2.908 -27.808 1.00 55.09 80 MET A O 1
ATOM 625 N N . ASN A 1 81 ? 6.522 -2.031 -29.611 1.00 52.28 81 ASN A N 1
ATOM 626 C CA . ASN A 1 81 ? 7.775 -1.638 -30.251 1.00 52.28 81 ASN A CA 1
ATOM 627 C C . ASN A 1 81 ? 8.437 -0.533 -29.413 1.00 52.28 81 ASN A C 1
ATOM 629 O O . ASN A 1 81 ? 7.842 0.517 -29.176 1.00 52.28 81 ASN A O 1
ATOM 633 N N . ALA A 1 82 ? 9.696 -0.745 -29.024 1.00 53.34 82 ALA A N 1
ATOM 634 C CA . ALA A 1 82 ? 10.525 0.147 -28.202 1.00 53.34 82 ALA A CA 1
ATOM 635 C C . ALA A 1 82 ? 10.791 1.552 -28.803 1.00 53.34 82 ALA A C 1
ATOM 637 O O . ALA A 1 82 ? 11.666 2.277 -28.335 1.00 53.34 82 ALA A O 1
ATOM 638 N N . THR A 1 83 ? 10.079 1.940 -29.861 1.00 53.44 83 THR A N 1
ATOM 639 C CA . THR A 1 83 ? 10.275 3.185 -30.608 1.00 53.44 83 THR A CA 1
ATOM 640 C C . THR A 1 83 ? 9.433 4.356 -30.098 1.00 53.44 83 THR A C 1
ATOM 642 O O . THR A 1 83 ? 9.809 5.492 -30.365 1.00 53.44 83 THR A O 1
ATOM 645 N N . ASN A 1 84 ? 8.355 4.126 -29.334 1.00 58.19 84 ASN A N 1
ATOM 646 C CA . ASN A 1 84 ? 7.496 5.195 -28.803 1.00 58.19 84 ASN A CA 1
ATOM 647 C C . ASN A 1 84 ? 7.506 5.218 -27.267 1.00 58.19 84 ASN A C 1
ATOM 649 O O . ASN A 1 84 ? 6.663 4.609 -26.613 1.00 58.19 84 ASN A O 1
ATOM 653 N N . SER A 1 85 ? 8.440 5.966 -26.675 1.00 61.56 85 SER A N 1
ATOM 654 C CA . SER A 1 85 ? 8.490 6.231 -25.226 1.00 61.56 85 SER A CA 1
ATOM 655 C C . SER A 1 85 ? 7.197 6.854 -24.674 1.00 61.56 85 SER A C 1
ATOM 657 O O . SER A 1 85 ? 6.854 6.645 -23.510 1.00 61.56 85 SER A O 1
ATOM 659 N N . GLU A 1 86 ? 6.443 7.574 -25.508 1.00 63.72 86 GLU A N 1
ATOM 660 C CA . GLU A 1 86 ? 5.161 8.181 -25.135 1.00 63.72 86 GLU A CA 1
ATOM 661 C C . GLU A 1 86 ? 4.064 7.135 -24.873 1.00 63.72 86 GLU A C 1
ATOM 663 O O . GLU A 1 86 ? 3.287 7.291 -23.928 1.00 63.72 86 GLU A O 1
ATOM 668 N N . GLU A 1 87 ? 4.046 6.031 -25.626 1.00 65.19 87 GLU A N 1
ATOM 669 C CA . GLU A 1 87 ? 3.019 4.980 -25.539 1.00 65.19 87 GLU A CA 1
ATOM 670 C C . GLU A 1 87 ? 3.124 4.181 -24.231 1.00 65.19 87 GLU A C 1
ATOM 672 O O . GLU A 1 87 ? 2.117 3.914 -23.569 1.00 65.19 87 GLU A O 1
ATOM 677 N N . TYR A 1 88 ? 4.353 3.910 -23.775 1.00 66.94 88 TYR A N 1
ATOM 678 C CA . TYR A 1 88 ? 4.596 3.334 -22.449 1.00 66.94 88 TYR A CA 1
ATOM 679 C C . TYR A 1 88 ? 4.097 4.256 -21.336 1.00 66.94 88 TYR A C 1
ATOM 681 O O . TYR A 1 88 ? 3.507 3.783 -20.362 1.00 66.94 88 TYR A O 1
ATOM 689 N N . SER A 1 89 ? 4.301 5.571 -21.492 1.00 70.31 89 SER A N 1
ATOM 690 C CA . SER A 1 89 ? 3.925 6.548 -20.472 1.00 70.31 89 SER A CA 1
ATOM 691 C C . SER A 1 89 ? 2.410 6.641 -20.273 1.00 70.31 89 SER A C 1
ATOM 693 O O . SER A 1 89 ? 1.940 6.793 -19.148 1.00 70.31 89 SER A O 1
ATOM 695 N N . GLU A 1 90 ? 1.635 6.499 -21.346 1.00 74.56 90 GLU A N 1
ATOM 696 C CA . GLU A 1 90 ? 0.175 6.533 -21.283 1.00 74.56 90 GLU A CA 1
ATOM 697 C C . GLU A 1 90 ? -0.412 5.215 -20.757 1.00 74.56 90 GLU A C 1
ATOM 699 O O . GLU A 1 90 ? -1.376 5.229 -19.984 1.00 74.56 90 GLU A O 1
ATOM 704 N N . ALA A 1 91 ? 0.210 4.073 -21.071 1.00 78.56 91 ALA A N 1
ATOM 705 C CA . ALA A 1 91 ? -0.252 2.764 -20.612 1.00 78.56 91 ALA A CA 1
ATOM 706 C C . ALA A 1 91 ? -0.232 2.623 -19.076 1.00 78.56 91 ALA A C 1
ATOM 708 O O . ALA A 1 91 ? -1.219 2.172 -18.480 1.00 78.56 91 ALA A O 1
ATOM 709 N N . TRP A 1 92 ? 0.855 3.032 -18.408 1.00 79.56 92 TRP A N 1
ATOM 710 C CA . TRP A 1 92 ? 0.932 2.947 -16.944 1.00 79.56 92 TRP A CA 1
ATOM 711 C C . TRP A 1 92 ? 0.057 4.004 -16.253 1.00 79.56 92 TRP A C 1
ATOM 713 O O . TRP A 1 92 ? -0.544 3.709 -15.216 1.00 79.56 92 TRP A O 1
ATOM 723 N N . LYS A 1 93 ? -0.092 5.206 -16.835 1.00 85.62 93 LYS A N 1
ATOM 724 C CA . LYS A 1 93 ? -0.981 6.263 -16.310 1.00 85.62 93 LYS A CA 1
ATOM 725 C C . LYS A 1 93 ? -2.446 5.835 -16.327 1.00 85.62 93 LYS A C 1
ATOM 727 O O . LYS A 1 93 ? -3.151 6.046 -15.340 1.00 85.62 93 LYS A O 1
ATOM 732 N N . MET A 1 94 ? -2.902 5.201 -17.409 1.00 86.06 94 MET A N 1
ATOM 733 C CA . MET A 1 94 ? -4.275 4.695 -17.516 1.00 86.06 94 MET A CA 1
ATOM 734 C C . MET A 1 94 ? -4.582 3.653 -16.435 1.00 86.06 94 MET A C 1
ATOM 736 O O . MET A 1 94 ? -5.604 3.755 -15.756 1.00 86.06 94 MET A O 1
ATOM 740 N N . ARG A 1 95 ? -3.658 2.714 -16.199 1.00 86.25 95 ARG A N 1
ATOM 741 C CA . ARG A 1 95 ? -3.767 1.707 -15.127 1.00 86.25 95 ARG A CA 1
ATOM 742 C C . ARG A 1 95 ? -3.759 2.338 -13.740 1.00 86.25 95 ARG A C 1
ATOM 744 O O . ARG A 1 95 ? -4.568 1.973 -12.892 1.00 86.25 95 ARG A O 1
ATOM 751 N N . MET A 1 96 ? -2.874 3.309 -13.512 1.00 87.88 96 MET A N 1
ATOM 752 C CA . MET A 1 96 ? -2.829 4.062 -12.258 1.00 87.88 96 MET A CA 1
ATOM 753 C C . MET A 1 96 ? -4.148 4.781 -11.980 1.00 87.88 96 MET A C 1
ATOM 755 O O . MET A 1 96 ? -4.615 4.750 -10.844 1.00 87.88 96 MET A O 1
ATOM 759 N N . ARG A 1 97 ? -4.776 5.382 -12.998 1.00 90.62 97 ARG A N 1
ATOM 760 C CA . ARG A 1 97 ? -6.067 6.066 -12.854 1.00 90.62 97 ARG A CA 1
ATOM 761 C C . ARG A 1 97 ? -7.184 5.107 -12.446 1.00 90.62 97 ARG A C 1
ATOM 763 O O . ARG A 1 97 ? -7.974 5.452 -11.572 1.00 90.62 97 ARG A O 1
ATOM 770 N N . GLU A 1 98 ? -7.225 3.914 -13.033 1.00 90.19 98 GLU A N 1
ATOM 771 C CA . GLU A 1 98 ? -8.223 2.893 -12.695 1.00 90.19 98 GLU A CA 1
ATOM 772 C C . GLU A 1 98 ? -8.043 2.388 -11.255 1.00 90.19 98 GLU A C 1
ATOM 774 O O . GLU A 1 98 ? -8.984 2.378 -10.459 1.00 90.19 98 GLU A O 1
ATOM 779 N N . VAL A 1 99 ? -6.802 2.064 -10.873 1.00 91.25 99 VAL A N 1
ATOM 780 C CA . VAL A 1 99 ? -6.471 1.632 -9.507 1.00 91.25 99 VAL A CA 1
ATOM 781 C C . VAL A 1 99 ? -6.816 2.725 -8.496 1.00 91.25 99 VAL A C 1
ATOM 783 O O . VAL A 1 99 ? -7.492 2.452 -7.507 1.00 91.25 99 VAL A O 1
ATOM 786 N N . GLN A 1 100 ? -6.422 3.974 -8.749 1.00 92.25 100 GLN A N 1
ATOM 787 C CA . GLN A 1 100 ? -6.752 5.100 -7.873 1.00 92.25 100 GLN A CA 1
ATOM 788 C C . GLN A 1 100 ? -8.263 5.332 -7.776 1.00 92.25 100 GLN A C 1
ATOM 790 O O . GLN A 1 100 ? -8.768 5.525 -6.672 1.00 92.25 100 GLN A O 1
ATOM 795 N N . GLY A 1 101 ? -8.994 5.260 -8.891 1.00 93.38 101 GLY A N 1
ATOM 796 C CA . GLY A 1 101 ? -10.453 5.374 -8.909 1.00 93.38 101 GLY A CA 1
ATOM 797 C C . GLY A 1 101 ? -11.121 4.301 -8.050 1.00 93.38 101 GLY A C 1
ATOM 798 O O . GLY A 1 101 ? -11.957 4.620 -7.202 1.00 93.38 101 GLY A O 1
ATOM 799 N N . SER A 1 102 ? -10.686 3.045 -8.189 1.00 93.25 102 SER A N 1
ATOM 800 C CA . SER A 1 102 ? -11.199 1.932 -7.384 1.00 93.25 102 SER A CA 1
ATOM 801 C C . SER A 1 102 ? -10.934 2.118 -5.882 1.00 93.25 102 SER A C 1
ATOM 803 O O . SER A 1 102 ? -11.830 1.900 -5.066 1.00 93.25 102 SER A O 1
ATOM 805 N N . LEU A 1 103 ? -9.744 2.608 -5.507 1.00 92.38 103 LEU A N 1
ATOM 806 C CA . LEU A 1 103 ? -9.375 2.880 -4.114 1.00 92.38 103 LEU A CA 1
ATOM 807 C C . LEU A 1 103 ? -10.158 4.058 -3.522 1.00 92.38 103 LEU A C 1
ATOM 809 O O . LEU A 1 103 ? -10.548 4.011 -2.355 1.00 92.38 103 LEU A O 1
ATOM 813 N N . ILE A 1 104 ? -10.437 5.098 -4.313 1.00 95.06 104 ILE A N 1
ATOM 814 C CA . ILE A 1 104 ? -11.279 6.221 -3.880 1.00 95.06 104 ILE A CA 1
ATOM 815 C C . ILE A 1 104 ? -12.691 5.716 -3.568 1.00 95.06 104 ILE A C 1
ATOM 817 O O . ILE A 1 104 ? -13.211 5.996 -2.491 1.00 95.06 104 ILE A O 1
ATOM 821 N N . VAL A 1 105 ? -13.292 4.911 -4.448 1.00 95.75 105 VAL A N 1
ATOM 822 C CA . VAL A 1 105 ? -14.629 4.345 -4.203 1.00 95.75 105 VAL A CA 1
ATOM 823 C C . VAL A 1 105 ? -14.622 3.418 -2.983 1.00 95.75 105 VAL A C 1
ATOM 825 O O . VAL A 1 105 ? -15.498 3.538 -2.127 1.00 95.75 105 VAL A O 1
ATOM 828 N N . ALA A 1 106 ? -13.616 2.547 -2.853 1.00 93.75 106 ALA A N 1
ATOM 829 C CA . ALA A 1 106 ? -13.478 1.658 -1.699 1.00 93.75 106 ALA A CA 1
ATOM 830 C C . ALA A 1 106 ? -13.367 2.439 -0.377 1.00 93.75 106 ALA A C 1
ATOM 832 O O . ALA A 1 106 ? -14.071 2.128 0.583 1.00 93.75 106 ALA A O 1
ATOM 833 N N . SER A 1 107 ? -12.547 3.494 -0.342 1.00 93.56 107 SER A N 1
ATOM 834 C CA . SER A 1 107 ? -12.378 4.328 0.855 1.00 93.56 107 SER A CA 1
ATOM 835 C C . SER A 1 107 ? -13.640 5.112 1.220 1.00 93.56 107 SER A C 1
ATOM 837 O O . SER A 1 107 ? -13.964 5.223 2.399 1.00 93.56 107 SER A O 1
ATOM 839 N N . LEU A 1 108 ? -14.413 5.596 0.240 1.00 95.56 108 LEU A N 1
ATOM 840 C CA . LEU A 1 108 ? -15.707 6.232 0.504 1.00 95.56 108 LEU A CA 1
ATOM 841 C C . LEU A 1 108 ? -16.696 5.256 1.150 1.00 95.56 108 LEU A C 1
ATOM 843 O O . LEU A 1 108 ? -17.368 5.613 2.118 1.00 95.56 108 LEU A O 1
ATOM 847 N N . VAL A 1 109 ? -16.758 4.018 0.654 1.00 94.12 109 VAL A N 1
ATOM 848 C CA . VAL A 1 109 ? -17.590 2.965 1.253 1.00 94.12 109 VAL A CA 1
ATOM 849 C C . VAL A 1 109 ? -17.137 2.668 2.684 1.00 94.12 109 VAL A C 1
ATOM 851 O O . VAL A 1 109 ? -17.972 2.588 3.584 1.00 94.12 109 VAL A O 1
ATOM 854 N N . GLU A 1 110 ? -15.830 2.568 2.924 1.00 92.12 110 GLU A N 1
ATOM 855 C CA . GLU A 1 110 ? -15.273 2.326 4.257 1.00 92.12 110 GLU A CA 1
ATOM 856 C C . GLU A 1 110 ? -15.589 3.468 5.237 1.00 92.12 110 GLU A C 1
ATOM 858 O O . GLU A 1 110 ? -15.986 3.207 6.374 1.00 92.12 110 GLU A O 1
ATOM 863 N N . VAL A 1 111 ? -15.518 4.727 4.791 1.00 93.25 111 VAL A N 1
ATOM 864 C CA . VAL A 1 111 ? -15.917 5.898 5.590 1.00 93.25 111 VAL A CA 1
ATOM 865 C C . VAL A 1 111 ? -17.405 5.852 5.929 1.00 93.25 111 VAL A C 1
ATOM 867 O O . VAL A 1 111 ? -17.762 6.072 7.083 1.00 93.25 111 VAL A O 1
ATOM 870 N N . ILE A 1 112 ? -18.278 5.516 4.973 1.00 94.25 112 ILE A N 1
ATOM 871 C CA . ILE A 1 112 ? -19.722 5.381 5.227 1.00 94.25 112 ILE A CA 1
ATOM 872 C C . ILE A 1 112 ? -19.976 4.299 6.285 1.00 94.25 112 ILE A C 1
ATOM 874 O O . ILE A 1 112 ? -20.686 4.544 7.262 1.00 94.25 112 ILE A O 1
ATOM 878 N N . ILE A 1 113 ? -19.354 3.123 6.148 1.00 92.69 113 ILE A N 1
ATOM 879 C CA . ILE A 1 113 ? -19.482 2.035 7.128 1.00 92.69 113 ILE A CA 1
ATOM 880 C C . ILE A 1 113 ? -18.933 2.472 8.497 1.00 92.69 113 ILE A C 1
ATOM 882 O O . ILE A 1 113 ? -19.562 2.209 9.524 1.00 92.69 113 ILE A O 1
ATOM 886 N N . GLY A 1 114 ? -17.815 3.198 8.530 1.00 90.19 114 GLY A N 1
ATOM 887 C CA . GLY A 1 114 ? -17.252 3.779 9.748 1.00 90.19 114 GLY A CA 1
ATOM 888 C C . GLY A 1 114 ? -18.206 4.762 10.434 1.00 90.19 114 GLY A C 1
ATOM 889 O O . GLY A 1 114 ? -18.447 4.647 11.636 1.00 90.19 114 GLY A O 1
ATOM 890 N N . CYS A 1 115 ? -18.817 5.676 9.676 1.00 89.00 115 CYS A N 1
ATOM 891 C CA . CYS A 1 115 ? -19.768 6.665 10.187 1.00 89.00 115 CYS A CA 1
ATOM 892 C C . CYS A 1 115 ? -21.076 6.039 10.693 1.00 89.00 115 CYS A C 1
ATOM 894 O O . CYS A 1 115 ? -21.662 6.548 11.644 1.00 89.00 115 CYS A O 1
ATOM 896 N N . THR A 1 116 ? -21.531 4.930 10.101 1.00 91.56 116 THR A N 1
ATOM 897 C CA . THR A 1 116 ? -22.740 4.217 10.566 1.00 91.56 116 THR A CA 1
ATOM 898 C C . THR A 1 116 ? -22.551 3.473 11.895 1.00 91.56 116 THR A C 1
ATOM 900 O O . THR A 1 116 ? -23.527 2.992 12.465 1.00 91.56 116 THR A O 1
ATOM 903 N N . GLY A 1 117 ? -21.319 3.352 12.407 1.00 86.31 117 GLY A N 1
ATOM 904 C CA . GLY A 1 117 ? -21.029 2.675 13.679 1.00 86.31 117 GLY A CA 1
ATOM 905 C C . GLY A 1 117 ? -21.141 1.145 13.634 1.00 86.31 117 GLY A C 1
ATOM 906 O O . GLY A 1 117 ? -20.920 0.485 14.651 1.00 86.31 117 GLY A O 1
ATOM 907 N N . ILE A 1 118 ? -21.417 0.560 12.459 1.00 88.81 118 ILE A N 1
ATOM 908 C CA . ILE A 1 118 ? -21.536 -0.894 12.244 1.00 88.81 118 ILE A CA 1
ATOM 909 C C . ILE A 1 118 ? -20.255 -1.629 12.659 1.00 88.81 118 ILE A C 1
ATOM 911 O O . ILE A 1 118 ? -20.324 -2.747 13.172 1.00 88.81 118 ILE A O 1
ATOM 915 N N . MET A 1 119 ? -19.091 -0.984 12.523 1.00 84.81 119 MET A N 1
ATOM 916 C CA . MET A 1 119 ? -17.804 -1.559 12.927 1.00 84.81 119 MET A CA 1
ATOM 917 C C . MET A 1 119 ? -17.768 -1.979 14.403 1.00 84.81 119 MET A C 1
ATOM 919 O O . MET A 1 119 ? -17.188 -3.015 14.721 1.00 84.81 119 MET A O 1
ATOM 923 N N . GLY A 1 120 ? -18.439 -1.251 15.303 1.00 81.62 120 GLY A N 1
ATOM 924 C CA . GLY A 1 120 ? -18.505 -1.620 16.722 1.00 81.62 120 GLY A CA 1
ATOM 925 C C . GLY A 1 120 ? -19.284 -2.916 16.974 1.00 81.62 120 GLY A C 1
ATOM 926 O O . GLY A 1 120 ? -18.906 -3.713 17.831 1.00 81.62 120 GLY A O 1
ATOM 927 N N . LEU A 1 121 ? -20.337 -3.167 16.189 1.00 82.62 121 LEU A N 1
ATOM 928 C CA . LEU A 1 121 ? -21.094 -4.419 16.241 1.00 82.62 121 LEU A CA 1
ATOM 929 C C . LEU A 1 121 ? -20.301 -5.572 15.611 1.00 82.62 121 LEU A C 1
ATOM 931 O O . LEU A 1 121 ? -20.275 -6.676 16.152 1.00 82.62 121 LEU A O 1
ATOM 935 N N . LEU A 1 122 ? -19.620 -5.303 14.494 1.00 83.12 122 LEU A N 1
ATOM 936 C CA . LEU A 1 122 ? -18.823 -6.288 13.767 1.00 83.12 122 LEU A CA 1
ATOM 937 C C . LEU A 1 122 ? -17.648 -6.805 14.613 1.00 83.12 122 LEU A C 1
ATOM 939 O O . LEU A 1 122 ? -17.411 -8.010 14.667 1.00 83.12 122 LEU A O 1
ATOM 943 N N . LEU A 1 123 ? -16.972 -5.918 15.351 1.00 81.56 123 LEU A N 1
ATOM 944 C CA . LEU A 1 123 ? -15.880 -6.268 16.270 1.00 81.56 123 LEU A CA 1
ATOM 945 C C . LEU A 1 123 ? -16.315 -7.200 17.414 1.00 81.56 123 LEU A C 1
ATOM 947 O O . LEU A 1 123 ? -15.480 -7.903 17.972 1.00 81.56 123 LEU A O 1
ATOM 951 N N . ARG A 1 124 ? -17.612 -7.257 17.751 1.00 83.56 124 ARG A N 1
ATOM 952 C CA . ARG A 1 124 ? -18.141 -8.230 18.723 1.00 83.56 124 ARG A CA 1
ATOM 953 C C . ARG A 1 124 ? -18.262 -9.640 18.136 1.00 83.56 124 ARG A C 1
ATOM 955 O O . ARG A 1 124 ? -18.252 -10.611 18.888 1.00 83.56 124 ARG A O 1
ATOM 962 N N . TYR A 1 125 ? -18.403 -9.752 16.817 1.00 85.81 125 TYR A N 1
ATOM 963 C CA . TYR A 1 125 ? -18.538 -11.029 16.115 1.00 85.81 125 TYR A CA 1
ATOM 964 C C . TYR A 1 125 ? -17.192 -11.565 15.611 1.00 85.81 125 TYR A C 1
ATOM 966 O O . TYR A 1 125 ? -16.955 -12.773 15.620 1.00 85.81 125 TYR A O 1
ATOM 974 N N . ILE A 1 126 ? -16.292 -10.674 15.190 1.00 89.12 126 ILE A N 1
ATOM 975 C CA . ILE A 1 126 ? -14.973 -11.056 14.691 1.00 89.12 126 ILE A CA 1
ATOM 976 C C . ILE A 1 126 ? -14.073 -11.421 15.874 1.00 89.12 126 ILE A C 1
ATOM 978 O O . ILE A 1 126 ? -13.611 -10.568 16.627 1.00 89.12 126 ILE A O 1
ATOM 982 N N . THR A 1 127 ? -13.800 -12.715 16.018 1.00 89.62 127 THR A N 1
ATOM 983 C CA . THR A 1 127 ? -12.845 -13.227 17.003 1.00 89.62 127 THR A CA 1
ATOM 984 C C . THR A 1 127 ? -11.427 -13.248 16.417 1.00 89.62 127 THR A C 1
ATOM 986 O O . THR A 1 127 ? -11.261 -13.425 15.208 1.00 89.62 127 THR A O 1
ATOM 989 N N . PRO A 1 128 ? -10.367 -13.133 17.239 1.00 86.62 128 PRO A N 1
ATOM 990 C CA . PRO A 1 128 ? -8.984 -13.253 16.760 1.00 86.62 128 PRO A CA 1
ATOM 991 C C . PRO A 1 128 ? -8.715 -14.581 16.027 1.00 86.62 128 PRO A C 1
ATOM 993 O O . PRO A 1 128 ? -7.833 -14.641 15.174 1.00 86.62 128 PRO A O 1
ATOM 996 N N . LEU A 1 129 ? -9.518 -15.617 16.297 1.00 91.25 129 LEU A N 1
ATOM 997 C CA . LEU A 1 129 ? -9.460 -16.914 15.622 1.00 91.25 129 LEU A CA 1
ATOM 998 C C . LEU A 1 129 ? -9.732 -16.833 14.113 1.00 91.25 129 LEU A C 1
ATOM 1000 O O . LEU A 1 129 ? -9.189 -17.647 13.373 1.00 91.25 129 LEU A O 1
ATOM 1004 N N . SER A 1 130 ? -10.532 -15.870 13.639 1.00 91.06 130 SER A N 1
ATOM 1005 C CA . SER A 1 130 ? -10.770 -15.678 12.202 1.00 91.06 130 SER A CA 1
ATOM 1006 C C . SER A 1 130 ? -9.828 -14.655 11.566 1.00 91.06 130 SER A C 1
ATOM 1008 O O . SER A 1 130 ? -9.514 -14.773 10.385 1.00 91.06 130 SER A O 1
ATOM 1010 N N . ILE A 1 131 ? -9.324 -13.681 12.329 1.00 91.88 131 ILE A N 1
ATOM 1011 C CA . ILE A 1 131 ? -8.431 -12.633 11.807 1.00 91.88 131 ILE A CA 1
ATOM 1012 C C . ILE A 1 131 ? -7.047 -13.198 11.472 1.00 91.88 131 ILE A C 1
ATOM 1014 O O . ILE A 1 131 ? -6.510 -12.924 10.398 1.00 91.88 131 ILE A O 1
ATOM 1018 N N . VAL A 1 132 ? -6.468 -13.995 12.376 1.00 94.06 132 VAL A N 1
ATOM 1019 C CA . VAL A 1 132 ? -5.121 -14.564 12.209 1.00 94.06 132 VAL A CA 1
ATOM 1020 C C . VAL A 1 132 ? -4.970 -15.330 10.889 1.00 94.06 132 VAL A C 1
ATOM 1022 O O . VAL A 1 132 ? -4.078 -14.968 10.120 1.00 94.06 132 VAL A O 1
ATOM 1025 N N . PRO A 1 133 ? -5.823 -16.323 10.556 1.00 94.31 133 PRO A N 1
ATOM 1026 C CA . PRO A 1 133 ? -5.658 -17.071 9.315 1.00 94.31 133 PRO A CA 1
ATOM 1027 C C . PRO A 1 133 ? -5.806 -16.190 8.072 1.00 94.31 133 PRO A C 1
ATOM 1029 O O . PRO A 1 133 ? -5.092 -16.412 7.100 1.00 94.31 133 PRO A O 1
ATOM 1032 N N . VAL A 1 134 ? -6.665 -15.164 8.099 1.00 92.50 134 VAL A N 1
ATOM 1033 C CA . VAL A 1 134 ? -6.817 -14.228 6.972 1.00 92.50 134 VAL A CA 1
ATOM 1034 C C . VAL A 1 134 ? -5.535 -13.425 6.754 1.00 92.50 134 VAL A C 1
ATOM 1036 O O . VAL A 1 134 ? -5.044 -13.356 5.630 1.00 92.50 134 VAL A O 1
ATOM 1039 N N . ILE A 1 135 ? -4.944 -12.872 7.817 1.00 92.38 135 ILE A N 1
ATOM 1040 C CA . ILE A 1 135 ? -3.679 -12.126 7.720 1.00 92.38 135 ILE A CA 1
ATOM 1041 C C . ILE A 1 135 ? -2.537 -13.047 7.268 1.00 92.38 135 ILE A C 1
ATOM 1043 O O . ILE A 1 135 ? -1.730 -12.652 6.425 1.00 92.38 135 ILE A O 1
ATOM 1047 N N . SER A 1 136 ? -2.485 -14.285 7.770 1.00 93.69 136 SER A N 1
ATOM 1048 C CA . SER A 1 136 ? -1.512 -15.283 7.314 1.00 93.69 136 SER A CA 1
ATOM 1049 C C . SER A 1 136 ? -1.671 -15.600 5.826 1.00 93.69 136 SER A C 1
ATOM 1051 O O . SER A 1 136 ? -0.668 -15.688 5.121 1.00 93.69 136 SER A O 1
ATOM 1053 N N . LEU A 1 137 ? -2.907 -15.718 5.328 1.00 92.00 137 LEU A N 1
ATOM 1054 C CA . LEU A 1 137 ? -3.175 -15.974 3.911 1.00 92.00 137 LEU A CA 1
ATOM 1055 C C . LEU A 1 137 ? -2.763 -14.790 3.028 1.00 92.00 137 LEU A C 1
ATOM 1057 O O . LEU A 1 137 ? -2.167 -14.990 1.970 1.00 92.00 137 LEU A O 1
ATOM 1061 N N . ILE A 1 138 ? -3.032 -13.561 3.486 1.00 91.62 138 ILE A N 1
ATOM 1062 C CA . ILE A 1 138 ? -2.572 -12.332 2.828 1.00 91.62 138 ILE A CA 1
ATOM 1063 C C . ILE A 1 138 ? -1.044 -12.377 2.717 1.00 91.62 138 ILE A C 1
ATOM 1065 O O . ILE A 1 138 ? -0.516 -12.303 1.612 1.00 91.62 138 ILE A O 1
ATOM 1069 N N . GLY A 1 139 ? -0.328 -12.609 3.820 1.00 90.31 139 GLY A N 1
ATOM 1070 C CA . GLY A 1 139 ? 1.134 -12.719 3.807 1.00 90.31 139 GLY A CA 1
ATOM 1071 C C . GLY A 1 139 ? 1.659 -13.816 2.871 1.00 90.31 139 GLY A C 1
ATOM 1072 O O . GLY A 1 139 ? 2.581 -13.571 2.094 1.00 90.31 139 GLY A O 1
ATOM 1073 N N . LEU A 1 140 ? 1.036 -14.999 2.887 1.00 91.62 140 LEU A N 1
ATOM 1074 C CA . LEU A 1 140 ? 1.421 -16.124 2.031 1.00 91.62 140 LEU A CA 1
ATOM 1075 C C . LEU A 1 140 ? 1.242 -15.806 0.539 1.00 91.62 140 LEU A C 1
ATOM 1077 O O . LEU A 1 140 ? 2.084 -16.180 -0.272 1.00 91.62 140 LEU A O 1
ATOM 1081 N N . SER A 1 141 ? 0.181 -15.085 0.170 1.00 89.56 141 SER A N 1
ATOM 1082 C CA . SER A 1 141 ? -0.067 -14.708 -1.227 1.00 89.56 141 SER A CA 1
ATOM 1083 C C . SER A 1 141 ? 0.977 -13.728 -1.781 1.00 89.56 141 SER A C 1
ATOM 1085 O O . SER A 1 141 ? 1.366 -13.844 -2.941 1.00 89.56 141 SER A O 1
ATOM 1087 N N . LEU A 1 142 ? 1.503 -12.817 -0.950 1.00 87.00 142 LEU A N 1
ATOM 1088 C CA . LEU A 1 142 ? 2.569 -11.892 -1.355 1.00 87.00 142 LEU A CA 1
ATOM 1089 C C . LEU A 1 142 ? 3.947 -12.565 -1.456 1.00 87.00 142 LEU A C 1
ATOM 1091 O O . LEU A 1 142 ? 4.843 -12.027 -2.108 1.00 87.00 142 LEU A O 1
ATOM 1095 N N . PHE A 1 143 ? 4.136 -13.735 -0.838 1.00 88.25 143 PHE A N 1
ATOM 1096 C CA . PHE A 1 143 ? 5.424 -14.428 -0.848 1.00 88.25 143 PHE A CA 1
ATOM 1097 C C . PHE A 1 143 ? 5.894 -14.764 -2.266 1.00 88.25 143 PHE A C 1
ATOM 1099 O O . PHE A 1 143 ? 7.081 -14.640 -2.558 1.00 88.25 143 PHE A O 1
ATOM 1106 N N . GLN A 1 144 ? 4.977 -15.138 -3.164 1.00 85.38 144 GLN A N 1
ATOM 1107 C CA . GLN A 1 144 ? 5.332 -15.485 -4.544 1.00 85.38 144 GLN A CA 1
ATOM 1108 C C . GLN A 1 144 ? 6.004 -14.310 -5.261 1.00 85.38 144 GLN A C 1
ATOM 1110 O O . GLN A 1 144 ? 7.059 -14.481 -5.867 1.00 85.38 144 GLN A O 1
ATOM 1115 N N . GLU A 1 145 ? 5.460 -13.108 -5.093 1.00 83.12 145 GLU A N 1
ATOM 1116 C CA . GLU A 1 145 ? 5.980 -11.887 -5.707 1.00 83.12 145 GLU A CA 1
ATOM 1117 C C . GLU A 1 145 ? 7.301 -11.417 -5.070 1.00 83.12 145 GLU A C 1
ATOM 1119 O O . GLU A 1 145 ? 8.170 -10.874 -5.748 1.00 83.12 145 GLU A O 1
ATOM 1124 N N . ALA A 1 146 ? 7.491 -11.662 -3.769 1.00 83.44 146 ALA A N 1
ATOM 1125 C CA . ALA A 1 146 ? 8.720 -11.306 -3.054 1.00 83.44 146 ALA A CA 1
ATOM 1126 C C . ALA A 1 146 ? 9.867 -12.316 -3.253 1.00 83.44 146 ALA A C 1
ATOM 1128 O O . ALA A 1 146 ? 11.042 -11.950 -3.175 1.00 83.44 146 ALA A O 1
ATOM 1129 N N . SER A 1 147 ? 9.544 -13.588 -3.498 1.00 84.00 147 SER A N 1
ATOM 1130 C CA . SER A 1 147 ? 10.525 -14.677 -3.568 1.00 84.00 147 SER A CA 1
ATOM 1131 C C . SER A 1 147 ? 11.495 -14.55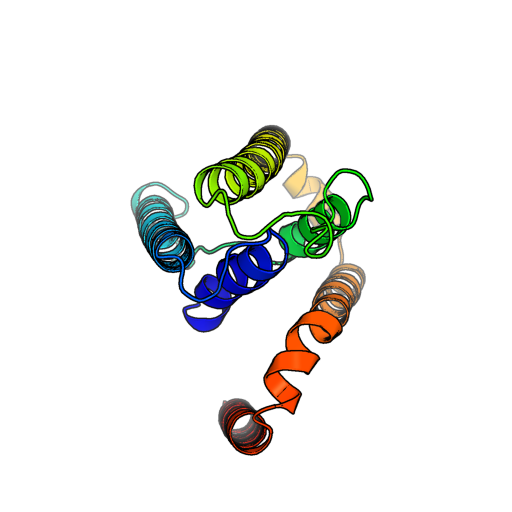4 -4.746 1.00 84.00 147 SER A C 1
ATOM 1133 O O . SER A 1 147 ? 12.666 -14.905 -4.600 1.00 84.00 147 SER A O 1
ATOM 1135 N N . GLY A 1 148 ? 11.048 -14.011 -5.884 1.00 84.00 148 GLY A N 1
ATOM 1136 C CA . GLY A 1 148 ? 11.878 -13.849 -7.082 1.00 84.00 148 GLY A CA 1
ATOM 1137 C C . GLY A 1 148 ? 13.098 -12.954 -6.827 1.00 84.00 148 GLY A C 1
ATOM 1138 O O . GLY A 1 148 ? 14.230 -13.436 -6.918 1.00 84.00 148 GLY A O 1
ATOM 1139 N N . PRO A 1 149 ? 12.896 -11.679 -6.438 1.00 79.31 149 PRO A N 1
ATOM 1140 C CA . PRO A 1 149 ? 13.992 -10.770 -6.096 1.00 79.31 149 PRO A CA 1
ATOM 1141 C C . PRO A 1 149 ? 14.850 -11.252 -4.916 1.00 79.31 149 PRO A C 1
ATOM 1143 O O . PRO A 1 149 ? 16.065 -11.060 -4.916 1.00 79.31 149 PRO A O 1
ATOM 1146 N N . ALA A 1 150 ? 14.246 -11.912 -3.919 1.00 81.69 150 ALA A N 1
ATOM 1147 C CA . ALA A 1 150 ? 14.981 -12.461 -2.778 1.00 81.69 150 ALA A CA 1
ATOM 1148 C C . ALA A 1 150 ? 15.933 -13.604 -3.183 1.00 81.69 150 ALA A C 1
ATOM 1150 O O . ALA A 1 150 ? 17.033 -13.719 -2.643 1.00 81.69 150 ALA A O 1
ATOM 1151 N N . GLY A 1 151 ? 15.541 -14.425 -4.163 1.00 82.19 151 GLY A N 1
ATOM 1152 C CA . GLY A 1 151 ? 16.363 -15.521 -4.677 1.00 82.19 151 GLY A CA 1
ATOM 1153 C C . GLY A 1 151 ? 17.621 -15.057 -5.417 1.00 82.19 151 GLY A C 1
ATOM 1154 O O . GLY A 1 151 ? 18.644 -15.737 -5.361 1.00 82.19 151 GLY A O 1
ATOM 1155 N N . GLN A 1 152 ? 17.587 -13.883 -6.058 1.00 85.44 152 GLN A N 1
ATOM 1156 C CA . GLN A 1 152 ? 18.756 -13.333 -6.758 1.00 85.44 152 GLN A CA 1
ATOM 1157 C C . GLN A 1 152 ? 19.882 -12.931 -5.793 1.00 85.44 152 GLN A C 1
ATOM 1159 O O . GLN A 1 152 ? 21.056 -13.089 -6.117 1.00 85.44 152 GLN A O 1
ATOM 1164 N N . ASN A 1 153 ? 19.533 -12.460 -4.591 1.00 87.19 153 ASN A N 1
ATOM 1165 C CA . ASN A 1 153 ? 20.467 -11.933 -3.593 1.00 87.19 153 ASN A CA 1
ATOM 1166 C C . ASN A 1 153 ? 20.367 -12.687 -2.255 1.00 87.19 153 ASN A C 1
ATOM 1168 O O . ASN A 1 153 ? 20.233 -12.085 -1.185 1.00 87.19 153 ASN A O 1
ATOM 1172 N N . TRP A 1 154 ? 20.470 -14.019 -2.315 1.00 86.50 154 TRP A N 1
ATOM 1173 C CA . TRP A 1 154 ? 20.259 -14.923 -1.176 1.00 86.50 154 TRP A CA 1
ATOM 1174 C C . TRP A 1 154 ? 21.109 -14.597 0.063 1.00 86.50 154 TRP A C 1
ATOM 1176 O O . TRP A 1 154 ? 20.633 -14.759 1.185 1.00 86.50 154 TRP A O 1
ATOM 1186 N N . LEU A 1 155 ? 22.340 -14.098 -0.116 1.00 89.12 155 LEU A N 1
ATOM 1187 C CA . LEU A 1 155 ? 23.228 -13.736 0.995 1.00 89.12 155 LEU A CA 1
ATOM 1188 C C . LEU A 1 155 ? 22.675 -12.554 1.807 1.00 89.12 155 LEU A C 1
ATOM 1190 O O . LEU A 1 155 ? 22.616 -12.614 3.035 1.00 89.12 155 LEU A O 1
ATOM 1194 N N . PHE A 1 156 ? 22.235 -11.493 1.127 1.00 86.44 156 PHE A N 1
ATOM 1195 C CA . PHE A 1 156 ? 21.667 -10.310 1.778 1.00 86.44 156 PHE A CA 1
ATOM 1196 C C . PHE A 1 156 ? 20.310 -10.620 2.410 1.00 86.44 156 PHE A C 1
ATOM 1198 O O . PHE A 1 156 ? 20.043 -10.202 3.537 1.00 86.44 156 PHE A O 1
ATOM 1205 N N . SER A 1 157 ? 19.477 -11.408 1.725 1.00 84.00 157 SER A N 1
ATOM 1206 C CA . SER A 1 157 ? 18.205 -11.878 2.275 1.00 84.00 157 SER A CA 1
ATOM 1207 C C . SER A 1 157 ? 18.408 -12.755 3.515 1.00 84.00 157 SER A C 1
ATOM 1209 O O . SER A 1 157 ? 17.736 -12.545 4.524 1.00 84.00 157 SER A O 1
ATOM 1211 N N . GLY A 1 158 ? 19.370 -13.682 3.491 1.00 85.50 158 GLY A N 1
ATOM 1212 C CA . GLY A 1 158 ? 19.704 -14.534 4.634 1.00 85.50 158 GLY A CA 1
ATOM 1213 C C . GLY A 1 158 ? 20.217 -13.739 5.836 1.00 85.50 158 GLY A C 1
ATOM 1214 O O . GLY A 1 158 ? 19.771 -13.969 6.961 1.00 85.50 158 GLY A O 1
ATOM 1215 N N . LEU A 1 159 ? 21.086 -12.749 5.604 1.00 86.56 159 LEU A N 1
ATOM 1216 C CA . LEU A 1 159 ? 21.574 -11.852 6.656 1.00 86.56 159 LEU A CA 1
ATOM 1217 C C . LEU A 1 159 ? 20.432 -11.053 7.300 1.00 86.56 159 LEU A C 1
ATOM 1219 O 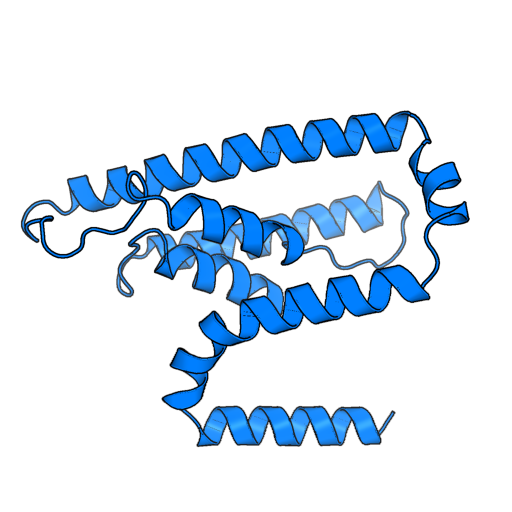O . LEU A 1 159 ? 20.383 -10.919 8.523 1.00 86.56 159 LEU A O 1
ATOM 1223 N N . TYR A 1 160 ? 19.495 -10.553 6.491 1.00 85.00 160 TYR A N 1
ATOM 1224 C CA . TYR A 1 160 ? 18.331 -9.813 6.979 1.00 85.00 160 TYR A CA 1
ATOM 1225 C C . TYR A 1 160 ? 17.403 -10.682 7.843 1.00 85.00 160 TYR A C 1
ATOM 1227 O O . TYR A 1 160 ? 16.950 -10.244 8.905 1.00 85.00 160 TYR A O 1
ATOM 1235 N N . VAL A 1 161 ? 17.158 -11.931 7.428 1.00 85.38 161 VAL A N 1
ATOM 1236 C CA . VAL A 1 161 ? 16.360 -12.899 8.199 1.00 85.38 161 VAL A CA 1
ATOM 1237 C C . VAL A 1 161 ? 17.051 -13.246 9.516 1.00 85.38 161 VAL A C 1
ATOM 1239 O O . VAL A 1 161 ? 16.403 -13.232 10.563 1.00 85.38 161 VAL A O 1
ATOM 1242 N N . LEU A 1 162 ? 18.363 -13.493 9.501 1.00 86.69 162 LEU A N 1
ATOM 1243 C CA . LEU A 1 162 ? 19.127 -13.790 10.713 1.00 86.69 162 LEU A CA 1
ATOM 1244 C C . LEU A 1 162 ? 19.075 -12.625 11.711 1.00 86.69 162 LEU A C 1
ATOM 1246 O O . LEU A 1 162 ? 18.823 -12.839 12.896 1.00 86.69 162 LEU A O 1
ATOM 1250 N N . ASN A 1 163 ? 19.257 -11.392 11.227 1.00 84.00 163 ASN A N 1
ATOM 1251 C CA . ASN A 1 163 ? 19.183 -10.193 12.060 1.00 84.00 163 ASN A CA 1
ATOM 1252 C C . ASN A 1 163 ? 17.782 -10.012 12.669 1.00 84.00 163 ASN A C 1
ATOM 1254 O O . ASN A 1 163 ? 17.665 -9.817 13.877 1.00 84.00 163 ASN A O 1
ATOM 1258 N N . SER A 1 164 ? 16.725 -10.181 11.866 1.00 80.50 164 SER A N 1
ATOM 1259 C CA . SER A 1 164 ? 15.338 -10.084 12.344 1.00 80.50 164 SER A CA 1
ATOM 1260 C C . SER A 1 164 ? 14.997 -11.157 13.378 1.00 80.50 164 SER A C 1
ATOM 1262 O O . SER A 1 164 ? 14.346 -10.865 14.379 1.00 80.50 164 SER A O 1
ATOM 1264 N N . THR A 1 165 ? 15.460 -12.392 13.168 1.00 80.44 165 THR A N 1
ATOM 1265 C CA . THR A 1 165 ? 15.210 -13.504 14.098 1.00 80.44 165 THR A CA 1
ATOM 1266 C C . THR A 1 165 ? 15.915 -13.259 15.433 1.00 80.44 165 THR A C 1
ATOM 1268 O O . THR A 1 165 ? 15.299 -13.415 16.482 1.00 80.44 165 THR A O 1
ATOM 1271 N N . CYS A 1 166 ? 17.165 -12.781 15.393 1.00 75.94 166 CYS A N 1
ATOM 1272 C CA . CYS A 1 166 ? 17.943 -12.417 16.578 1.00 75.94 166 CYS A CA 1
ATOM 1273 C C . CYS A 1 166 ? 17.272 -11.289 17.383 1.00 75.94 166 CYS A C 1
ATOM 1275 O O . CYS A 1 166 ? 17.114 -11.396 18.601 1.00 75.94 166 CYS A O 1
ATOM 1277 N N . MET A 1 167 ? 16.786 -10.244 16.703 1.00 73.44 167 MET A N 1
ATOM 1278 C CA . MET A 1 167 ? 16.019 -9.161 17.329 1.00 73.44 1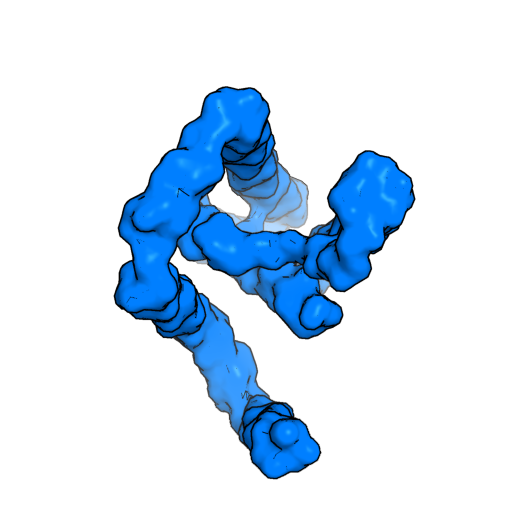67 MET A CA 1
ATOM 1279 C C . MET A 1 167 ? 14.744 -9.671 18.010 1.00 73.44 167 MET A C 1
ATOM 1281 O O . MET A 1 167 ? 14.429 -9.233 19.110 1.00 73.44 167 MET A O 1
ATOM 1285 N N . CYS A 1 168 ? 14.038 -10.622 17.393 1.00 68.31 168 CYS A N 1
ATOM 1286 C CA . CYS A 1 168 ? 12.790 -11.163 17.927 1.00 68.31 168 CYS A CA 1
ATOM 1287 C C . CYS A 1 168 ? 13.004 -12.058 19.161 1.00 68.31 168 CYS A C 1
ATOM 1289 O O . CYS A 1 168 ? 12.134 -12.118 20.016 1.00 68.31 168 CYS A O 1
ATOM 1291 N N . THR A 1 169 ? 14.166 -12.708 19.287 1.00 68.75 169 THR A N 1
ATOM 1292 C CA . THR A 1 169 ? 14.551 -13.470 20.492 1.00 68.75 169 THR A CA 1
ATOM 1293 C C . THR A 1 169 ? 15.069 -12.613 21.651 1.00 68.75 169 THR A C 1
ATOM 1295 O O . THR A 1 169 ? 15.230 -13.136 22.749 1.00 68.75 169 THR A O 1
ATOM 1298 N N . THR A 1 170 ? 15.369 -11.329 21.426 1.00 55.25 170 THR A N 1
ATOM 1299 C CA . THR A 1 170 ? 15.949 -10.435 22.454 1.00 55.25 170 THR A CA 1
ATOM 1300 C C . THR A 1 170 ? 14.896 -9.534 23.125 1.00 55.25 170 THR A C 1
ATOM 1302 O O . THR A 1 170 ? 15.241 -8.709 23.968 1.00 55.25 170 THR A O 1
ATOM 1305 N N . VAL A 1 171 ? 13.618 -9.686 22.760 1.00 45.22 171 VAL A N 1
ATOM 1306 C CA . VAL A 1 171 ? 12.455 -8.972 23.320 1.00 45.22 171 VAL A CA 1
ATOM 1307 C C . VAL A 1 171 ? 11.514 -9.987 23.951 1.00 45.22 171 VAL A C 1
ATOM 1309 O O . VAL A 1 171 ? 10.999 -9.690 25.050 1.00 45.22 171 VAL A O 1
#

Secondary structure (DSSP, 8-state):
-HHHHHHHHHHHHHHTT--TT-HHHHHHHHHHHHHHHHHHHHHHHTS--S-PPP---HHHHHHHHHHHTSTTTS--TTTS-TT-HHHHHHHHHHHHHHHHHHHHHHHHHHHHHHHTTHHHHHHHH--HHHHHHHHHHHHHHHHHHHHHHHHHTHHHHHHHHHHHHHHHHT-

pLDDT: mean 84.33, std 10.34, range [45.22, 95.75]

InterPro domains:
  IPR006043 Nucleobase cation symporter 2 family [PF00860] (1-155)

Radius of gyration: 19.02 Å; chains: 1; bounding box: 46×33×54 Å

Organism: NCBI:txid299467

Foldseek 3Di:
DLVVQLVLLVLVCVLLLNDPPDCVSVVSSVVQVVVQVVVQVCCCPVNPVDNDRDGDDLVLSVVLSVVCPPPVNGDPVPPDDPPDPPVSVVSSVVSVVVSVVVVVVVVVVVVVCVVVVVVVVVVVVDDVVVVVVVVVVSVVVCCVSVVVVCVVVVVVNVVVVVVVVVVVVVD

Sequence (171 aa):
MFGGTITYPYLLSSKMCITEEDPARGYLIATTLFCSGITTFIQTTFGVRLPIIQGPSFAFLIPTLSLLNLPEWKCDLQNMNATNSEEYSEAWKMRMREVQGSLIVASLVEVIIGCTGIMGLLLRYITPLSIVPVISLIGLSLFQEASGPAGQNWLFSGLYVLNSTCMCTTV